Protein AF-A0A962R1K5-F1 (afdb_monomer_lite)

pLDDT: mean 70.79, std 19.1, range [37.12, 94.56]

Structure (mmCIF, N/CA/C/O backbone):
data_AF-A0A962R1K5-F1
#
_entry.id   AF-A0A962R1K5-F1
#
loop_
_atom_site.group_PDB
_atom_site.id
_atom_site.type_symbol
_atom_site.label_atom_id
_atom_site.label_alt_id
_atom_site.label_comp_id
_atom_site.label_asym_id
_atom_site.label_entity_id
_atom_site.label_seq_id
_atom_site.pdbx_PDB_ins_code
_atom_site.Cartn_x
_atom_site.Cartn_y
_atom_site.Cartn_z
_atom_site.occupancy
_atom_site.B_iso_or_equiv
_atom_site.auth_seq_id
_atom_site.auth_comp_id
_atom_site.auth_asym_id
_atom_site.auth_atom_id
_atom_site.pdbx_PDB_model_num
ATOM 1 N N . VAL A 1 1 ? 31.081 48.826 -1.793 1.00 37.12 1 VAL A N 1
ATOM 2 C CA . VAL A 1 1 ? 31.208 47.429 -2.262 1.00 37.12 1 VAL A CA 1
ATOM 3 C C . VAL A 1 1 ? 29.838 46.791 -2.046 1.00 37.12 1 VAL A C 1
ATOM 5 O O . VAL A 1 1 ? 29.411 46.711 -0.906 1.00 37.12 1 VAL A O 1
ATOM 8 N N . ASP A 1 2 ? 28.934 46.866 -3.028 1.00 37.50 2 ASP A N 1
ATOM 9 C CA . ASP A 1 2 ? 28.608 45.798 -4.007 1.00 37.50 2 ASP A CA 1
ATOM 10 C C . ASP A 1 2 ? 28.554 44.388 -3.377 1.00 37.50 2 ASP A C 1
ATOM 12 O O . ASP A 1 2 ? 29.503 44.005 -2.705 1.00 37.50 2 ASP A O 1
ATOM 16 N N . ALA A 1 3 ? 27.512 43.555 -3.513 1.00 41.34 3 ALA A N 1
ATOM 17 C CA . ALA A 1 3 ? 26.551 43.433 -4.607 1.00 41.34 3 ALA A CA 1
ATOM 18 C C . ALA A 1 3 ? 25.171 42.890 -4.161 1.00 41.34 3 ALA A C 1
ATOM 20 O O . ALA A 1 3 ? 25.048 42.007 -3.313 1.00 41.34 3 ALA A O 1
ATOM 21 N N . VAL A 1 4 ? 24.136 43.400 -4.828 1.00 54.47 4 VAL A N 1
ATOM 22 C CA . VAL A 1 4 ? 22.822 42.779 -5.051 1.00 54.47 4 VAL A CA 1
ATOM 23 C C . VAL A 1 4 ? 22.993 41.568 -5.979 1.00 54.47 4 VAL A C 1
ATOM 25 O O . VAL A 1 4 ? 23.635 41.723 -7.015 1.00 54.47 4 VAL A O 1
ATOM 28 N N . SER A 1 5 ? 22.394 40.408 -5.659 1.00 45.66 5 SER A N 1
ATOM 29 C CA . SER A 1 5 ? 21.676 39.489 -6.588 1.00 45.66 5 SER A CA 1
ATOM 30 C C . SER A 1 5 ? 21.647 38.028 -6.109 1.00 45.66 5 SER A C 1
ATOM 32 O O . SER A 1 5 ? 22.680 37.451 -5.794 1.00 45.66 5 SER A O 1
ATOM 34 N N . GLY A 1 6 ? 20.458 37.412 -6.168 1.00 39.56 6 GLY A N 1
ATOM 35 C CA . GLY A 1 6 ? 20.228 35.961 -6.062 1.00 39.56 6 GLY A CA 1
ATOM 36 C C . GLY A 1 6 ? 19.582 35.559 -4.731 1.00 39.56 6 GLY A C 1
ATOM 37 O O . GLY A 1 6 ? 20.267 35.224 -3.782 1.00 39.56 6 GLY A O 1
ATOM 38 N N . GLY A 1 7 ? 18.267 35.631 -4.529 1.00 42.81 7 GLY A N 1
ATOM 39 C CA . GLY A 1 7 ? 17.249 35.054 -5.398 1.00 42.81 7 GLY A CA 1
ATOM 40 C C . GLY A 1 7 ? 17.101 33.550 -5.119 1.00 42.81 7 GLY A C 1
ATOM 41 O O . GLY A 1 7 ? 17.910 32.756 -5.574 1.00 42.81 7 GLY A O 1
ATOM 42 N N . LEU A 1 8 ? 16.012 33.172 -4.436 1.00 44.09 8 LEU A N 1
ATOM 43 C CA . LEU A 1 8 ? 15.318 31.885 -4.611 1.00 44.09 8 LEU A CA 1
ATOM 44 C C . LEU A 1 8 ? 15.942 30.565 -4.081 1.00 44.09 8 LEU A C 1
ATOM 46 O O . LEU A 1 8 ? 15.851 29.551 -4.760 1.00 44.09 8 LEU A O 1
ATOM 50 N N . LEU A 1 9 ? 16.459 30.487 -2.846 1.00 45.56 9 LEU A N 1
ATOM 51 C CA . LEU A 1 9 ? 16.782 29.172 -2.229 1.00 45.56 9 LEU A CA 1
ATOM 52 C C . LEU A 1 9 ? 16.376 28.994 -0.751 1.00 45.56 9 LEU A C 1
ATOM 54 O O . LEU A 1 9 ? 16.780 28.034 -0.106 1.00 45.56 9 LEU A O 1
ATOM 58 N N . ALA A 1 10 ? 15.483 29.829 -0.213 1.00 43.00 10 ALA A N 1
ATOM 59 C CA . ALA A 1 10 ? 14.975 29.679 1.162 1.00 43.00 10 ALA A CA 1
ATOM 60 C C . ALA A 1 10 ? 13.908 28.566 1.343 1.00 43.00 10 ALA A C 1
ATOM 62 O O . ALA A 1 10 ? 13.184 28.559 2.334 1.00 43.00 10 ALA A O 1
ATOM 63 N N . GLY A 1 11 ? 13.769 27.641 0.385 1.00 45.38 11 GLY A N 1
ATOM 64 C CA . GLY A 1 11 ? 12.741 26.587 0.395 1.00 45.38 11 GLY A CA 1
ATOM 65 C C . GLY A 1 11 ? 13.263 25.149 0.465 1.00 45.38 11 GLY A C 1
ATOM 66 O O . GLY A 1 11 ? 12.459 24.221 0.482 1.00 45.38 11 GLY A O 1
ATOM 67 N N . LEU A 1 12 ? 14.583 24.944 0.486 1.00 51.44 12 LEU A N 1
ATOM 68 C CA . LEU A 1 12 ? 15.214 23.622 0.435 1.00 51.44 12 LEU A CA 1
ATOM 69 C C . LEU A 1 12 ? 16.331 23.554 1.480 1.00 51.44 12 LEU A C 1
ATOM 71 O O . LEU A 1 12 ? 17.500 23.755 1.177 1.00 51.44 12 LEU A O 1
ATOM 75 N N . GLY A 1 13 ? 15.958 23.309 2.734 1.00 43.28 13 GLY A N 1
ATOM 76 C CA . GLY A 1 13 ? 16.900 23.238 3.847 1.00 43.28 13 GLY A CA 1
ATOM 77 C C . GLY A 1 13 ? 16.416 22.276 4.919 1.00 43.28 13 GLY A C 1
ATOM 78 O O . GLY A 1 13 ? 15.857 22.687 5.926 1.00 43.28 13 GLY A O 1
ATOM 79 N N . THR A 1 14 ? 16.570 20.984 4.639 1.00 51.78 14 THR A N 1
ATOM 80 C CA . THR A 1 14 ? 16.946 19.936 5.602 1.00 51.78 14 THR A CA 1
ATOM 81 C C . THR A 1 14 ? 16.937 20.333 7.088 1.00 51.78 14 THR A C 1
ATOM 83 O O . THR A 1 14 ? 17.934 20.835 7.603 1.00 51.78 14 THR A O 1
ATOM 86 N N . LEU A 1 15 ? 15.874 19.977 7.817 1.00 44.75 15 LEU A N 1
ATOM 87 C CA . LEU A 1 15 ? 15.996 19.729 9.256 1.00 44.75 15 LEU A CA 1
ATOM 88 C C . LEU A 1 15 ? 16.595 18.331 9.446 1.00 44.75 15 LEU A C 1
ATOM 90 O O . LEU A 1 15 ? 15.890 17.330 9.560 1.00 44.75 15 LEU A O 1
ATOM 94 N N . VAL A 1 16 ? 17.925 18.285 9.404 1.00 59.91 16 VAL A N 1
ATOM 95 C CA . VAL A 1 16 ? 18.743 17.193 9.937 1.00 59.91 16 VAL A CA 1
ATOM 96 C C . VAL A 1 16 ? 19.100 17.548 11.384 1.00 59.91 16 VAL A C 1
ATOM 98 O O . VAL A 1 16 ? 19.387 18.705 11.675 1.00 59.91 16 VAL A O 1
ATOM 101 N N . THR A 1 17 ? 19.137 16.522 12.241 1.00 46.94 17 THR A N 1
ATOM 102 C CA . THR A 1 17 ? 19.716 16.432 13.603 1.00 46.94 17 THR A CA 1
ATOM 103 C C . THR A 1 17 ? 18.744 16.436 14.791 1.00 46.94 17 THR A C 1
ATOM 105 O O . THR A 1 17 ? 17.951 17.347 14.988 1.00 46.94 17 THR A O 1
ATOM 108 N N . GLY A 1 18 ? 18.855 15.384 15.613 1.00 40.84 18 GLY A N 1
ATOM 109 C CA . GLY A 1 18 ? 18.208 15.245 16.920 1.00 40.84 18 GLY A CA 1
ATOM 110 C C . GLY A 1 18 ? 17.548 13.876 17.081 1.00 40.84 18 GLY A C 1
ATOM 111 O O . GLY A 1 18 ? 16.472 13.645 16.541 1.00 40.84 18 GLY A O 1
ATOM 112 N N . GLY A 1 19 ? 18.220 12.945 17.766 1.00 44.91 19 GLY A N 1
ATOM 113 C CA . GLY A 1 19 ? 17.810 11.543 17.911 1.00 44.91 19 GLY A CA 1
ATOM 114 C C . GLY A 1 19 ? 16.332 11.354 18.279 1.00 44.91 19 GLY A C 1
ATOM 115 O O . GLY A 1 19 ? 15.837 11.956 19.224 1.00 44.91 19 GLY A O 1
ATOM 116 N N . GLY A 1 20 ? 15.632 10.499 17.526 1.00 46.84 20 GLY A N 1
ATOM 117 C CA . GLY A 1 20 ? 14.242 10.106 17.813 1.00 46.84 20 GLY A CA 1
ATOM 118 C C . GLY A 1 20 ? 13.175 10.563 16.807 1.00 46.84 20 GLY A C 1
ATOM 119 O O . GLY A 1 20 ? 11.988 10.452 17.091 1.00 46.84 20 GLY A O 1
ATOM 120 N N . GLY A 1 21 ? 13.552 11.058 15.625 1.00 44.94 21 GLY A N 1
ATOM 121 C CA . GLY A 1 21 ? 12.623 11.668 14.662 1.00 44.94 21 GLY A CA 1
ATOM 122 C C . GLY A 1 21 ? 12.315 10.857 13.397 1.00 44.94 21 GLY A C 1
ATOM 123 O O . GLY A 1 21 ? 12.451 11.394 12.306 1.00 44.94 21 GLY A O 1
ATOM 124 N N . ALA A 1 22 ? 11.895 9.590 13.487 1.00 48.38 22 ALA A N 1
ATOM 125 C CA . ALA A 1 22 ? 11.464 8.825 12.297 1.00 48.38 22 ALA A CA 1
ATOM 126 C C . ALA A 1 22 ? 9.967 9.000 11.945 1.00 48.38 22 ALA A C 1
ATOM 128 O O . ALA A 1 22 ? 9.507 8.522 10.912 1.00 48.38 22 ALA A O 1
ATOM 129 N N . ILE A 1 23 ? 9.187 9.686 12.790 1.00 51.31 23 ILE A N 1
ATOM 130 C CA . ILE A 1 23 ? 7.718 9.763 12.662 1.00 51.31 23 ILE A CA 1
ATOM 131 C C . ILE A 1 23 ? 7.261 11.031 11.909 1.00 51.31 23 ILE A C 1
ATOM 133 O O . ILE A 1 23 ? 6.169 11.063 11.341 1.00 51.31 23 ILE A O 1
ATOM 137 N N . SER A 1 24 ? 8.099 12.068 11.826 1.00 45.16 24 SER A N 1
ATOM 138 C CA . SER A 1 24 ? 7.733 13.363 11.229 1.00 45.16 24 SER A CA 1
ATOM 139 C C . SER A 1 24 ? 7.668 13.355 9.694 1.00 45.16 24 SER A C 1
ATOM 141 O O . SER A 1 24 ? 6.902 14.125 9.112 1.00 45.16 24 SER A O 1
ATOM 143 N N . GLY A 1 25 ? 8.394 12.457 9.019 1.00 47.59 25 GLY A N 1
ATOM 144 C CA . GLY A 1 25 ? 8.414 12.393 7.551 1.00 47.59 25 GLY A CA 1
ATOM 145 C C . GLY A 1 25 ? 7.075 11.981 6.923 1.00 47.59 25 GLY A C 1
ATOM 146 O O . GLY A 1 25 ? 6.690 12.501 5.876 1.00 47.59 25 GLY A O 1
ATOM 147 N N . ALA A 1 26 ? 6.318 11.097 7.583 1.00 51.09 26 ALA A N 1
ATOM 148 C CA . ALA A 1 26 ? 5.044 10.596 7.059 1.00 51.09 26 ALA A CA 1
ATOM 149 C C . ALA A 1 26 ? 3.923 11.653 7.099 1.00 51.09 26 ALA A C 1
ATOM 151 O O . ALA A 1 26 ? 3.070 11.682 6.211 1.00 51.09 26 ALA A O 1
ATOM 152 N N . VAL A 1 27 ? 3.941 12.547 8.096 1.00 50.66 27 VAL A N 1
ATOM 153 C CA . VAL A 1 27 ? 2.967 13.648 8.220 1.00 50.66 27 VAL A CA 1
ATOM 154 C C . VAL A 1 27 ? 3.225 14.716 7.156 1.00 50.66 27 VAL A C 1
ATOM 156 O O . VAL A 1 27 ? 2.286 15.186 6.514 1.00 50.66 27 VAL A O 1
ATOM 159 N N . GLY A 1 28 ? 4.500 15.043 6.918 1.00 48.22 28 GLY A N 1
ATOM 160 C CA . GLY A 1 28 ? 4.902 15.996 5.885 1.00 48.22 28 GLY A CA 1
ATOM 161 C C . GLY A 1 28 ? 4.457 15.563 4.490 1.00 48.22 28 GLY A C 1
ATOM 162 O O . GLY A 1 28 ? 3.872 16.365 3.773 1.00 48.22 28 GLY A O 1
ATOM 163 N N . ALA A 1 29 ? 4.637 14.287 4.131 1.00 55.44 29 ALA A N 1
ATOM 164 C CA . ALA A 1 29 ? 4.224 13.761 2.828 1.00 55.44 29 ALA A CA 1
ATOM 165 C C . ALA A 1 29 ? 2.702 13.836 2.595 1.00 55.44 29 ALA A C 1
ATOM 167 O O . ALA A 1 29 ? 2.272 14.159 1.491 1.00 55.44 29 ALA A O 1
ATOM 168 N N . TRP A 1 30 ? 1.884 13.591 3.626 1.00 54.47 30 TRP A N 1
ATOM 169 C CA . TRP A 1 30 ? 0.422 13.709 3.530 1.00 54.47 30 TRP A CA 1
AT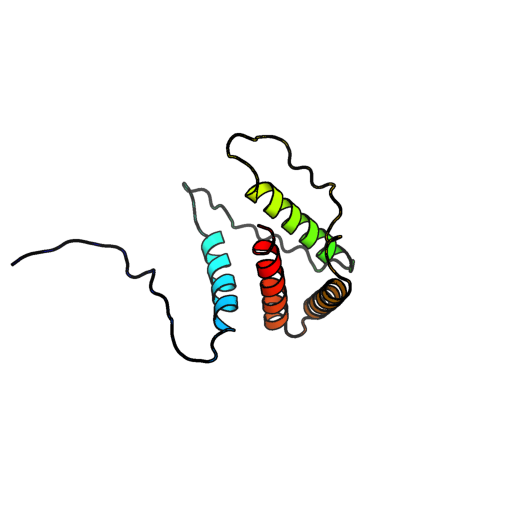OM 170 C C . TRP A 1 30 ? -0.032 15.162 3.344 1.00 54.47 30 TRP A C 1
ATOM 172 O O . TRP A 1 30 ? -0.876 15.435 2.494 1.00 54.47 30 TRP A O 1
ATOM 182 N N . LEU A 1 31 ? 0.564 16.100 4.089 1.00 55.97 31 LEU A N 1
ATOM 183 C CA . LEU A 1 31 ? 0.290 17.535 3.936 1.00 55.97 31 LEU A CA 1
ATOM 184 C C . LEU A 1 31 ? 0.788 18.077 2.587 1.00 55.97 31 LEU A C 1
ATOM 186 O O . LEU A 1 31 ? 0.146 18.936 1.986 1.00 55.97 31 LEU A O 1
ATOM 190 N N . TYR A 1 32 ? 1.915 17.569 2.084 1.00 50.22 32 TYR A N 1
ATOM 191 C CA . TYR A 1 32 ? 2.465 17.985 0.794 1.00 50.22 32 TYR A CA 1
ATOM 192 C C . TYR A 1 32 ? 1.725 17.366 -0.398 1.00 50.22 32 TYR A C 1
ATOM 194 O O . TYR A 1 32 ? 1.657 17.999 -1.448 1.00 50.22 32 TYR A O 1
ATOM 202 N N . ALA A 1 33 ? 1.128 16.178 -0.250 1.00 57.50 33 ALA A N 1
ATOM 203 C CA . ALA A 1 33 ? 0.304 15.558 -1.290 1.00 57.50 33 ALA A CA 1
ATOM 204 C C . ALA A 1 33 ? -0.902 16.437 -1.664 1.00 57.50 33 ALA A C 1
ATOM 206 O O . ALA A 1 33 ? -1.177 16.622 -2.850 1.00 57.50 33 ALA A O 1
ATOM 207 N N . ASP A 1 34 ? -1.552 17.057 -0.673 1.00 54.19 34 ASP A N 1
ATOM 208 C CA . ASP A 1 34 ? -2.623 18.038 -0.907 1.00 54.19 34 ASP A CA 1
ATOM 209 C C . ASP A 1 34 ? -2.112 19.289 -1.645 1.00 54.19 34 ASP A C 1
ATOM 211 O O . ASP A 1 34 ? -2.836 19.892 -2.436 1.00 54.19 34 ASP A O 1
ATOM 215 N N . ARG A 1 35 ? -0.842 19.663 -1.443 1.00 49.59 35 ARG A N 1
ATOM 216 C CA . ARG A 1 35 ? -0.197 20.794 -2.130 1.00 49.59 35 ARG A CA 1
ATOM 217 C C . ARG A 1 35 ? 0.189 20.469 -3.574 1.00 49.59 35 ARG A C 1
ATOM 219 O O . ARG A 1 35 ? 0.032 21.317 -4.447 1.00 49.59 35 ARG A O 1
ATOM 226 N N . ILE A 1 36 ? 0.655 19.248 -3.837 1.00 52.41 36 ILE A N 1
ATOM 227 C CA . ILE A 1 36 ? 0.960 18.760 -5.192 1.00 52.41 36 ILE A CA 1
ATOM 228 C C . ILE A 1 36 ? -0.331 18.644 -6.013 1.00 52.41 36 ILE A C 1
ATOM 230 O O . ILE A 1 36 ? -0.342 19.011 -7.185 1.00 52.41 36 ILE A O 1
ATOM 234 N N . ALA A 1 37 ? -1.447 18.243 -5.393 1.00 51.84 37 ALA A N 1
ATOM 235 C CA . ALA A 1 37 ? -2.760 18.212 -6.043 1.00 51.84 37 ALA A CA 1
ATOM 236 C C . ALA A 1 37 ? -3.251 19.596 -6.520 1.00 51.84 37 ALA A C 1
ATOM 238 O O . ALA A 1 37 ? -4.102 19.675 -7.405 1.00 51.84 37 ALA A O 1
ATOM 239 N N . GLN A 1 38 ? -2.708 20.684 -5.963 1.00 49.00 38 GLN A N 1
ATOM 240 C CA . GLN A 1 38 ? -3.051 22.064 -6.319 1.00 49.00 38 GLN A CA 1
ATOM 241 C C . GLN A 1 38 ? -2.075 22.707 -7.319 1.00 49.00 38 GLN A C 1
ATOM 243 O O . GLN A 1 38 ? -2.290 23.852 -7.726 1.00 49.00 38 GLN A O 1
ATOM 248 N N . MET A 1 39 ? -1.017 22.008 -7.754 1.00 46.12 39 MET A N 1
ATOM 249 C CA . MET A 1 39 ? -0.113 22.536 -8.779 1.00 46.12 39 MET A CA 1
ATOM 250 C C . MET A 1 39 ? -0.820 22.595 -10.141 1.00 46.12 39 MET A C 1
ATOM 252 O O . MET A 1 39 ? -1.030 21.592 -10.826 1.00 46.12 39 MET A O 1
ATOM 256 N N . LYS A 1 40 ? -1.175 23.819 -10.542 1.00 46.53 40 LYS A N 1
ATOM 257 C CA . LYS A 1 40 ? -1.631 24.160 -11.891 1.00 46.53 40 LYS A CA 1
ATOM 258 C C . LYS A 1 40 ? -0.443 24.149 -12.847 1.00 46.53 40 LYS A C 1
ATOM 260 O O . LYS A 1 40 ? 0.419 25.021 -12.770 1.00 46.53 40 LYS A O 1
ATOM 265 N N . VAL A 1 41 ? -0.437 23.224 -13.800 1.00 50.09 41 VAL A N 1
ATOM 266 C CA . VAL A 1 41 ? 0.428 23.316 -14.981 1.00 50.09 41 VAL A CA 1
ATOM 267 C C . VAL A 1 41 ? -0.410 23.929 -16.103 1.00 50.09 41 VAL A C 1
ATOM 269 O O . VAL A 1 41 ? -1.459 23.402 -16.457 1.00 50.09 41 VAL A O 1
ATOM 272 N N . ARG A 1 42 ? 0.022 25.079 -16.639 1.00 46.91 42 ARG A N 1
ATOM 273 C CA . ARG A 1 42 ? -0.636 25.782 -17.766 1.00 46.91 42 ARG A CA 1
ATOM 274 C C . ARG A 1 42 ? -2.136 26.082 -17.571 1.00 46.91 42 ARG A C 1
ATOM 276 O O . ARG A 1 42 ? -2.931 25.913 -18.487 1.00 46.91 42 ARG A O 1
ATOM 283 N N . GLY A 1 43 ? -2.539 26.536 -16.383 1.00 52.06 43 GLY A N 1
ATOM 284 C CA . GLY A 1 43 ? -3.909 27.019 -16.134 1.00 52.06 43 GLY A CA 1
ATOM 285 C C . GLY A 1 43 ? -4.985 25.934 -16.000 1.00 52.06 43 GLY A C 1
ATOM 286 O O . GLY A 1 43 ? -6.095 26.250 -15.576 1.00 52.06 43 GLY A O 1
ATOM 287 N N . ILE A 1 44 ? -4.655 24.666 -16.261 1.00 52.94 44 ILE A N 1
ATOM 288 C CA . ILE A 1 44 ? -5.548 23.527 -16.048 1.00 52.94 44 ILE A CA 1
ATOM 289 C C . ILE A 1 44 ? -5.308 23.006 -14.621 1.00 52.94 44 ILE A C 1
ATOM 291 O O . ILE A 1 44 ? -4.174 22.651 -14.286 1.00 52.94 44 ILE A O 1
ATOM 295 N N . PRO A 1 45 ? -6.320 22.997 -13.734 1.00 51.06 45 PRO A N 1
ATOM 296 C CA . PRO A 1 45 ? -6.194 22.350 -12.436 1.00 51.06 45 PRO A CA 1
ATOM 297 C C . PRO A 1 45 ? -6.055 20.838 -12.654 1.00 51.06 45 PRO A C 1
ATOM 299 O O . PRO A 1 45 ? -7.013 20.161 -13.009 1.00 51.06 45 PRO A O 1
ATOM 302 N N . THR A 1 46 ? -4.850 20.307 -12.450 1.00 55.66 46 THR A N 1
ATOM 303 C CA . THR A 1 46 ? -4.533 18.872 -12.585 1.00 55.66 46 THR A CA 1
ATOM 304 C C . THR A 1 46 ? -5.256 18.005 -11.536 1.00 55.66 46 THR A C 1
ATOM 306 O O . THR A 1 46 ? -5.274 16.782 -11.637 1.00 55.66 46 THR A O 1
ATOM 309 N N . GLY A 1 47 ? -5.880 18.624 -10.529 1.00 56.94 47 GLY A N 1
ATOM 310 C CA . GLY A 1 47 ? -6.653 17.972 -9.477 1.00 56.94 47 GLY A CA 1
ATOM 311 C C . GLY A 1 47 ? -7.759 18.887 -8.945 1.00 56.94 47 GLY A C 1
ATOM 312 O O . GLY A 1 47 ? -7.680 20.110 -9.053 1.00 56.94 47 GLY A O 1
ATOM 313 N N . GLY A 1 48 ? -8.816 18.293 -8.388 1.00 52.38 48 GLY A N 1
ATOM 314 C CA . GLY A 1 48 ? -9.941 19.047 -7.818 1.00 52.38 48 GLY A CA 1
ATOM 315 C C . GLY A 1 48 ? -11.214 18.232 -7.597 1.00 52.38 48 GLY A C 1
ATOM 316 O O . GLY A 1 48 ? -12.036 18.599 -6.761 1.00 52.38 48 GLY A O 1
ATOM 317 N N . HIS A 1 49 ? -11.372 17.094 -8.278 1.00 49.41 49 HIS A N 1
ATOM 318 C CA . HIS A 1 49 ? -12.532 16.229 -8.080 1.00 49.41 49 HIS A CA 1
ATOM 319 C C . HIS A 1 49 ? -12.171 15.016 -7.217 1.00 49.41 49 HIS A C 1
ATOM 321 O O . HIS A 1 49 ? -11.762 13.964 -7.706 1.00 49.41 49 HIS A O 1
ATOM 327 N N . ARG A 1 50 ? -12.298 15.171 -5.893 1.00 52.22 50 ARG A N 1
ATOM 328 C CA . ARG A 1 50 ? -12.174 14.055 -4.950 1.00 52.22 50 ARG A CA 1
ATOM 3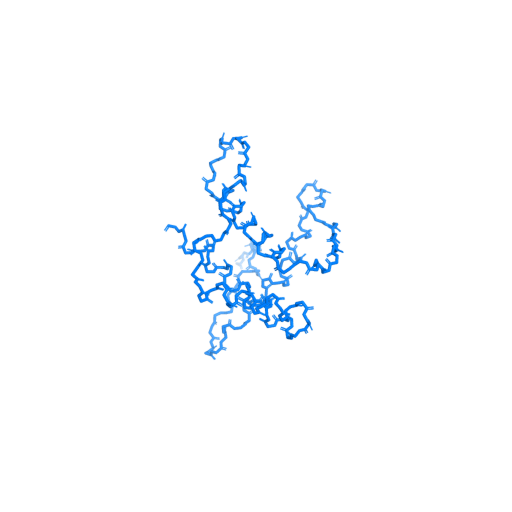29 C C . ARG A 1 50 ? -13.492 13.289 -4.924 1.00 52.22 50 ARG A C 1
ATOM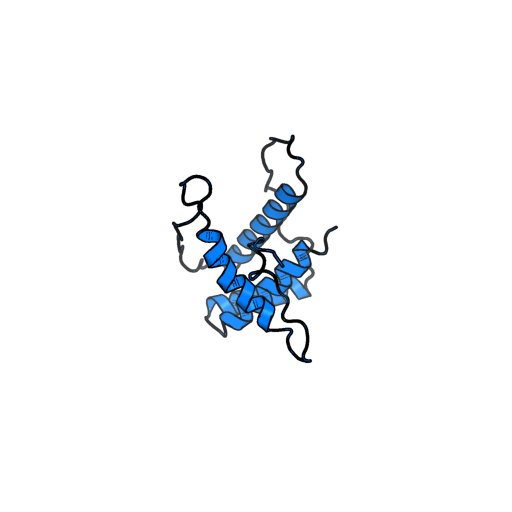 331 O O . ARG A 1 50 ? -14.364 13.570 -4.105 1.00 52.22 50 ARG A O 1
ATOM 338 N N . ILE A 1 51 ? -13.631 12.309 -5.813 1.00 51.88 51 ILE A N 1
ATOM 339 C CA . ILE A 1 51 ? -14.744 11.361 -5.742 1.00 51.88 51 ILE A CA 1
ATOM 340 C C . ILE A 1 51 ? -14.508 10.471 -4.520 1.00 51.88 51 ILE A C 1
ATOM 342 O O . ILE A 1 51 ? -13.648 9.591 -4.517 1.00 51.88 51 ILE A O 1
ATOM 346 N N . SER A 1 52 ? -15.257 10.726 -3.450 1.00 55.97 52 SER A N 1
ATOM 347 C CA . SER A 1 52 ? -15.274 9.865 -2.272 1.00 55.97 52 SER A CA 1
ATOM 348 C C . SER A 1 52 ? -16.330 8.781 -2.466 1.00 55.97 52 SER A C 1
ATOM 350 O O . SER A 1 52 ? -17.451 8.908 -1.980 1.00 55.97 52 SER A O 1
ATOM 352 N N . CYS A 1 53 ? -15.984 7.706 -3.173 1.00 59.72 53 CYS A N 1
ATOM 353 C CA . CYS A 1 53 ? -16.811 6.502 -3.161 1.00 59.72 53 CYS A CA 1
ATOM 354 C C . CYS A 1 53 ? -16.714 5.847 -1.778 1.00 59.72 53 CYS A C 1
ATOM 356 O O . CYS A 1 53 ? -15.616 5.654 -1.252 1.00 59.72 53 CYS A O 1
ATOM 358 N N . GLY A 1 54 ? -17.875 5.568 -1.176 1.00 62.88 54 GLY A N 1
ATOM 359 C CA . GLY A 1 54 ? -18.001 5.067 0.192 1.00 62.88 54 GLY A CA 1
ATOM 360 C C . GLY A 1 54 ? -17.226 3.769 0.455 1.00 62.88 54 GLY A C 1
ATOM 361 O O . GLY A 1 54 ? -16.724 3.130 -0.473 1.00 62.88 54 GLY A O 1
ATOM 362 N N . PRO A 1 55 ? -17.118 3.351 1.728 1.00 62.31 55 PRO A N 1
ATOM 363 C CA . PRO A 1 55 ? -16.359 2.163 2.085 1.00 62.31 55 PRO A CA 1
ATOM 364 C C . PRO A 1 55 ? -16.953 0.938 1.380 1.00 62.31 55 PRO A C 1
ATOM 366 O O . PRO A 1 55 ? -18.048 0.480 1.709 1.00 62.31 55 PRO A O 1
ATOM 369 N N . SER A 1 56 ? -16.226 0.410 0.392 1.00 70.56 56 SER A N 1
ATOM 370 C CA . SER A 1 56 ? -16.594 -0.834 -0.278 1.00 70.56 56 SER A CA 1
ATOM 371 C C . SER A 1 56 ? -16.758 -1.937 0.767 1.00 70.56 56 SER A C 1
ATOM 373 O O . SER A 1 56 ? -15.865 -2.175 1.587 1.00 70.56 56 SER A O 1
ATOM 375 N N . LYS A 1 57 ? -17.912 -2.617 0.753 1.00 76.81 57 LYS A N 1
ATOM 376 C CA . LYS A 1 57 ? -18.209 -3.706 1.699 1.00 76.81 57 LYS A CA 1
ATOM 377 C C . LYS A 1 57 ? -17.253 -4.890 1.509 1.00 76.81 57 LYS A C 1
ATOM 379 O O . LYS A 1 57 ? -16.920 -5.580 2.475 1.00 76.81 57 LYS A O 1
ATOM 384 N N . ASN A 1 58 ? -16.757 -5.093 0.288 1.00 86.88 58 ASN A N 1
ATOM 385 C CA . ASN A 1 58 ? -15.881 -6.206 -0.055 1.00 86.88 58 ASN A CA 1
ATOM 386 C C . ASN A 1 58 ? -14.497 -6.049 0.608 1.00 86.88 58 ASN A C 1
ATOM 388 O O . ASN A 1 58 ? -13.845 -5.013 0.488 1.00 86.88 58 ASN A O 1
ATOM 392 N N . VAL A 1 59 ? -14.048 -7.073 1.340 1.00 86.31 59 VAL A N 1
ATOM 393 C CA . VAL A 1 59 ? -12.740 -7.104 2.027 1.00 86.31 59 VAL A CA 1
ATOM 394 C C . VAL A 1 59 ? -11.572 -7.135 1.037 1.00 86.31 59 VAL A C 1
ATOM 396 O O . VAL A 1 59 ? -10.519 -6.574 1.325 1.00 86.31 59 VAL A O 1
ATOM 399 N N . ASN A 1 60 ? -11.782 -7.691 -0.157 1.00 88.12 60 ASN A N 1
ATOM 400 C CA . ASN A 1 60 ? -10.767 -7.802 -1.204 1.00 88.12 60 ASN A CA 1
ATOM 401 C C . ASN A 1 60 ? -10.594 -6.509 -2.011 1.00 88.12 60 ASN A C 1
ATOM 403 O O . ASN A 1 60 ? -9.561 -6.319 -2.646 1.00 88.12 60 ASN A O 1
ATOM 407 N N . PHE A 1 61 ? -11.569 -5.596 -1.978 1.00 89.00 61 PHE A N 1
ATOM 408 C CA . PHE A 1 61 ? -11.505 -4.338 -2.727 1.00 89.00 61 PHE A CA 1
ATOM 409 C C . PHE A 1 61 ? -10.213 -3.531 -2.495 1.00 89.00 61 PHE A C 1
ATOM 411 O O . PHE A 1 61 ? -9.566 -3.178 -3.481 1.00 89.00 61 PHE A O 1
ATOM 418 N N . PRO A 1 62 ? -9.776 -3.261 -1.246 1.00 89.62 62 PRO A N 1
ATOM 419 C CA . PRO A 1 62 ? -8.531 -2.531 -1.017 1.00 89.62 62 PRO A CA 1
ATOM 420 C C . PRO A 1 62 ? -7.283 -3.279 -1.517 1.00 89.62 62 PRO A C 1
ATOM 422 O O . PRO A 1 62 ? -6.336 -2.626 -1.944 1.00 89.62 62 PRO A O 1
ATOM 425 N N . PHE A 1 63 ? -7.287 -4.618 -1.540 1.00 90.88 63 PHE A N 1
ATOM 426 C CA . PHE A 1 63 ? -6.189 -5.405 -2.118 1.00 90.88 63 PHE A CA 1
ATOM 427 C C . PHE A 1 63 ? -6.121 -5.248 -3.636 1.00 90.88 63 PHE A C 1
ATOM 429 O O . PHE A 1 63 ? -5.047 -5.003 -4.179 1.00 90.88 63 PHE A O 1
ATOM 436 N N . VAL A 1 64 ? -7.268 -5.336 -4.317 1.00 90.38 64 VAL A N 1
ATOM 437 C CA . VAL A 1 64 ? -7.342 -5.151 -5.774 1.00 90.38 64 VAL A CA 1
ATOM 438 C C . VAL A 1 64 ? -6.919 -3.735 -6.157 1.00 90.38 64 VAL A C 1
ATOM 440 O O . VAL A 1 64 ? -6.125 -3.557 -7.079 1.00 90.38 64 VAL A O 1
ATOM 443 N N . LEU A 1 65 ? -7.414 -2.728 -5.431 1.00 90.00 65 LEU A N 1
ATOM 444 C CA . LEU A 1 65 ? -7.081 -1.328 -5.680 1.00 90.00 65 LEU A CA 1
ATOM 445 C C . LEU A 1 65 ? -5.582 -1.067 -5.497 1.00 90.00 65 LEU A C 1
ATOM 447 O O . LEU A 1 65 ? -4.953 -0.481 -6.375 1.00 90.00 65 LEU A O 1
ATOM 451 N N . LEU A 1 66 ? -5.008 -1.533 -4.384 1.00 91.00 66 LEU A N 1
ATOM 452 C CA . LEU A 1 66 ? -3.583 -1.378 -4.111 1.00 91.00 66 LEU A CA 1
ATOM 453 C C . LEU A 1 66 ? -2.729 -2.114 -5.146 1.00 91.00 66 LEU A C 1
ATOM 455 O O . LEU A 1 66 ? -1.777 -1.538 -5.664 1.00 91.00 66 LEU A O 1
ATOM 459 N N . GLY A 1 67 ? -3.078 -3.362 -5.468 1.00 91.00 67 GLY A N 1
ATOM 460 C CA . GLY A 1 67 ? -2.365 -4.150 -6.468 1.00 91.00 67 GLY A CA 1
ATOM 461 C C . GLY A 1 67 ? -2.329 -3.442 -7.819 1.00 91.00 67 GLY A C 1
ATOM 462 O O . GLY A 1 67 ? -1.255 -3.266 -8.385 1.00 91.00 67 GLY A O 1
ATOM 463 N N . ARG A 1 68 ? -3.481 -2.952 -8.297 1.00 89.50 68 ARG A N 1
ATOM 464 C CA . ARG A 1 68 ? -3.561 -2.204 -9.561 1.00 89.50 68 ARG A CA 1
ATOM 465 C C . ARG A 1 68 ? -2.754 -0.909 -9.522 1.00 89.50 68 ARG A C 1
ATOM 467 O O . ARG A 1 68 ? -2.076 -0.602 -10.495 1.00 89.50 68 ARG A O 1
ATOM 474 N N . ALA A 1 69 ? -2.794 -0.174 -8.410 1.00 89.12 69 ALA A N 1
ATOM 475 C CA . ALA A 1 69 ? -2.028 1.060 -8.254 1.00 89.12 69 ALA A CA 1
ATOM 476 C C . ALA A 1 69 ? -0.509 0.813 -8.305 1.00 89.12 69 ALA A C 1
ATOM 478 O O . ALA A 1 69 ? 0.201 1.547 -8.990 1.00 89.12 69 ALA A O 1
ATOM 479 N N . LEU A 1 70 ? -0.019 -0.233 -7.631 1.00 88.75 70 LEU A N 1
ATOM 480 C CA . LEU A 1 70 ? 1.399 -0.610 -7.649 1.00 88.75 70 LEU A CA 1
ATOM 481 C C . LEU A 1 70 ? 1.842 -1.103 -9.030 1.00 88.75 70 LEU A C 1
ATOM 483 O O . LEU A 1 70 ? 2.887 -0.685 -9.521 1.00 88.75 70 LEU A O 1
ATOM 487 N N . THR A 1 71 ? 1.041 -1.951 -9.681 1.00 87.94 71 THR A N 1
ATOM 488 C CA . THR A 1 71 ? 1.323 -2.420 -11.045 1.00 87.94 71 THR A CA 1
ATOM 489 C C . THR A 1 71 ? 1.396 -1.250 -12.020 1.00 87.94 71 THR A C 1
ATOM 491 O O . THR A 1 71 ? 2.367 -1.127 -12.762 1.00 87.94 71 THR A O 1
ATOM 494 N N . HIS A 1 72 ? 0.418 -0.344 -11.965 1.00 87.31 72 HIS A N 1
ATOM 495 C CA . HIS A 1 72 ? 0.397 0.848 -12.804 1.00 87.31 72 HIS A CA 1
ATOM 496 C C . HIS A 1 72 ? 1.616 1.746 -12.553 1.00 87.31 72 HIS A C 1
ATOM 498 O O . HIS A 1 72 ? 2.281 2.157 -13.500 1.00 87.31 72 HIS A O 1
ATOM 504 N N . GLN A 1 73 ? 1.950 2.026 -11.287 1.00 86.06 73 GLN A N 1
ATOM 505 C CA . GLN A 1 73 ? 3.126 2.831 -10.946 1.00 86.06 73 GLN A CA 1
ATOM 506 C C . GLN A 1 73 ? 4.410 2.215 -11.504 1.00 86.06 73 GLN A C 1
ATOM 508 O O . GLN A 1 73 ? 5.204 2.943 -12.095 1.00 86.06 73 GLN A O 1
ATOM 513 N N . ARG A 1 74 ? 4.586 0.896 -11.367 1.00 84.31 74 ARG A N 1
ATOM 514 C CA . ARG A 1 74 ? 5.763 0.191 -11.878 1.00 84.31 74 ARG A CA 1
ATOM 515 C C . ARG A 1 74 ? 5.874 0.296 -13.394 1.00 84.31 74 ARG A C 1
ATOM 517 O O . ARG A 1 74 ? 6.939 0.607 -13.906 1.00 84.31 74 ARG A O 1
ATOM 524 N N . GLN A 1 75 ? 4.780 0.056 -14.111 1.00 83.62 75 GLN A N 1
ATOM 525 C CA . GLN A 1 75 ? 4.785 0.115 -15.572 1.00 83.62 75 GLN A CA 1
ATOM 526 C C . GLN A 1 75 ? 5.073 1.524 -16.090 1.00 83.62 75 GLN A C 1
ATOM 528 O O . GLN A 1 75 ? 5.818 1.687 -17.055 1.00 83.62 75 GLN A O 1
ATOM 533 N N . VAL A 1 76 ? 4.527 2.544 -15.425 1.00 84.69 76 VAL A N 1
ATOM 534 C CA . VAL A 1 76 ? 4.819 3.943 -15.749 1.00 84.69 76 VAL A CA 1
ATOM 535 C C . VAL A 1 76 ? 6.277 4.288 -15.436 1.00 84.69 76 VAL A C 1
ATOM 537 O O . VAL A 1 76 ? 6.906 4.969 -16.239 1.00 84.69 76 VAL A O 1
ATOM 540 N N . SER A 1 77 ? 6.844 3.809 -14.320 1.00 83.00 77 SER A N 1
ATOM 541 C CA . SER A 1 77 ? 8.238 4.108 -13.958 1.00 83.00 77 SER A CA 1
ATOM 542 C C . SER A 1 77 ? 9.268 3.408 -14.843 1.00 83.00 77 SER A C 1
ATOM 544 O O . SER A 1 77 ? 10.365 3.927 -15.007 1.00 83.00 77 SER A O 1
ATOM 546 N N . THR A 1 78 ? 8.941 2.243 -15.410 1.00 80.50 78 THR A N 1
ATOM 547 C CA . THR A 1 78 ? 9.851 1.493 -16.292 1.00 80.50 78 THR A CA 1
ATOM 548 C C . THR A 1 78 ? 9.723 1.865 -17.768 1.00 80.50 78 THR A C 1
ATOM 5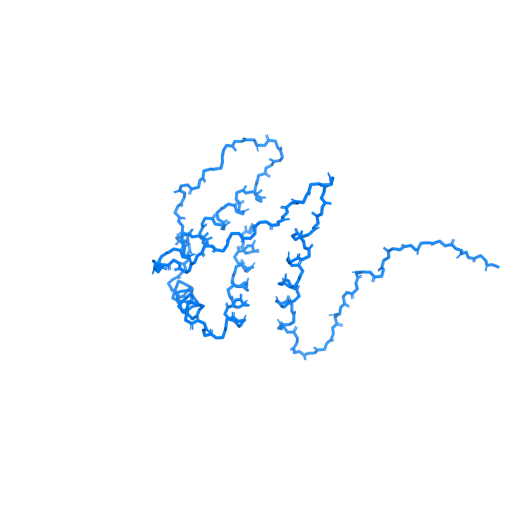50 O O . THR A 1 78 ? 10.487 1.358 -18.588 1.00 80.50 78 THR A O 1
ATOM 553 N N . ARG A 1 79 ? 8.751 2.707 -18.146 1.00 74.94 79 ARG A N 1
ATOM 554 C CA . ARG A 1 79 ? 8.543 3.079 -19.549 1.00 74.94 79 ARG A CA 1
ATOM 555 C C . ARG A 1 79 ? 9.530 4.135 -20.021 1.00 74.94 79 ARG A C 1
ATOM 557 O O . ARG A 1 79 ? 9.781 5.132 -19.350 1.00 74.94 79 ARG A O 1
ATOM 564 N N . THR A 1 80 ? 10.023 3.949 -21.240 1.00 75.69 80 THR A N 1
ATOM 565 C CA . THR A 1 80 ? 10.782 4.976 -21.956 1.00 75.69 80 THR A CA 1
ATOM 566 C C . THR A 1 80 ? 9.819 5.969 -22.610 1.00 75.69 80 THR A C 1
ATOM 568 O O . THR A 1 80 ? 8.702 5.617 -22.988 1.00 75.69 80 THR A O 1
ATOM 571 N N . HIS A 1 81 ? 10.245 7.223 -22.789 1.00 68.75 81 HIS A N 1
ATOM 572 C CA . HIS A 1 81 ? 9.407 8.287 -23.369 1.00 68.75 81 HIS A CA 1
ATOM 573 C C . HIS A 1 81 ? 8.921 8.016 -24.809 1.00 68.75 81 HIS A C 1
ATOM 575 O O . HIS A 1 81 ? 8.052 8.734 -25.304 1.00 68.75 81 HIS A O 1
ATOM 581 N N . ALA A 1 82 ? 9.475 7.006 -25.485 1.00 67.81 82 ALA A N 1
ATOM 582 C CA . ALA A 1 82 ? 9.108 6.614 -26.842 1.00 67.81 82 ALA A CA 1
ATOM 583 C C . ALA A 1 82 ? 8.014 5.529 -26.895 1.00 67.81 82 ALA A C 1
ATOM 585 O O . ALA A 1 82 ? 7.400 5.350 -27.947 1.00 67.81 82 ALA A O 1
ATOM 586 N N . ASP A 1 83 ? 7.745 4.823 -25.792 1.00 69.56 83 ASP A N 1
ATOM 587 C CA . ASP A 1 83 ? 6.751 3.748 -25.755 1.00 69.56 83 ASP A CA 1
ATOM 588 C C . ASP A 1 83 ? 5.340 4.298 -25.480 1.00 69.56 83 ASP A C 1
ATOM 590 O O . ASP A 1 83 ? 5.032 4.779 -24.386 1.00 69.56 83 ASP A O 1
ATOM 594 N N . ARG A 1 84 ? 4.474 4.222 -26.500 1.00 71.19 84 ARG A N 1
ATOM 595 C CA . ARG A 1 84 ? 3.061 4.640 -26.454 1.00 71.19 84 ARG A CA 1
ATOM 596 C C . ARG A 1 84 ? 2.075 3.468 -26.379 1.00 71.19 84 ARG A C 1
ATOM 598 O O . ARG A 1 84 ? 0.884 3.689 -26.589 1.00 71.19 84 ARG A O 1
ATOM 605 N N . GLY A 1 85 ? 2.536 2.243 -26.118 1.00 76.69 85 GLY A N 1
ATOM 606 C CA . GLY A 1 85 ? 1.650 1.082 -26.019 1.00 76.69 85 GLY A CA 1
ATOM 607 C C . GLY A 1 85 ? 0.592 1.224 -24.915 1.00 76.69 85 GLY A C 1
ATOM 608 O O . GLY A 1 85 ? 0.748 1.997 -23.965 1.00 76.69 85 GLY A O 1
ATOM 609 N N . GLU A 1 86 ? -0.491 0.455 -24.987 1.00 76.75 86 GLU A N 1
ATOM 610 C CA . GLU A 1 86 ? -1.459 0.377 -23.886 1.00 76.75 86 GLU A CA 1
ATOM 611 C C . GLU A 1 86 ? -0.824 -0.277 -22.646 1.00 76.75 86 GLU A C 1
ATOM 613 O O . GLU A 1 86 ? 0.128 -1.052 -22.752 1.00 76.75 86 GLU A O 1
ATOM 618 N N . LEU A 1 87 ? -1.282 0.099 -21.449 1.00 70.75 87 LEU A N 1
ATOM 619 C CA . LEU A 1 87 ? -0.826 -0.500 -20.191 1.00 70.75 87 LEU A CA 1
ATOM 620 C C . LEU A 1 87 ? -1.668 -1.743 -19.915 1.00 70.75 87 LEU A C 1
ATOM 622 O O . LEU A 1 87 ? -2.853 -1.636 -19.603 1.00 70.75 87 LEU A O 1
ATOM 626 N N . ASP A 1 88 ? -1.058 -2.920 -20.014 1.00 77.31 88 ASP A N 1
ATOM 627 C CA . ASP A 1 88 ? -1.720 -4.157 -19.615 1.00 77.31 88 ASP A CA 1
ATOM 628 C C . ASP A 1 88 ? -1.770 -4.258 -18.085 1.00 77.31 88 ASP A C 1
ATOM 630 O O . ASP A 1 88 ? -0.744 -4.374 -17.426 1.00 77.31 88 ASP A O 1
ATOM 634 N N . LEU A 1 89 ? -2.965 -4.241 -17.498 1.00 75.44 89 LEU A N 1
ATOM 635 C CA . LEU A 1 89 ? -3.167 -4.362 -16.049 1.00 75.44 89 LEU A CA 1
ATOM 636 C C . LEU A 1 89 ? -3.707 -5.744 -15.637 1.00 75.44 89 LEU A C 1
ATOM 638 O O . LEU A 1 89 ? -4.207 -5.890 -14.520 1.00 75.44 89 LEU A O 1
ATOM 642 N N . SER A 1 90 ? -3.635 -6.749 -16.519 1.00 77.25 90 SER A N 1
ATOM 643 C CA . SER A 1 90 ? -4.152 -8.108 -16.275 1.00 77.25 90 SER A CA 1
ATOM 644 C C . SER A 1 90 ? -3.258 -8.976 -15.378 1.00 77.25 90 SER A C 1
ATOM 646 O O . SER A 1 90 ? -3.640 -10.084 -15.002 1.00 77.25 90 SER A O 1
ATOM 648 N N . GLN A 1 91 ? -2.084 -8.468 -14.994 1.00 75.19 91 GLN A N 1
ATOM 649 C CA . GLN A 1 91 ? -1.110 -9.195 -14.183 1.00 75.19 91 GLN A CA 1
ATOM 650 C C . GLN A 1 91 ? -1.639 -9.564 -12.785 1.00 75.19 91 GLN A C 1
ATOM 652 O O . GLN A 1 91 ? -2.389 -8.791 -12.175 1.00 75.19 91 GLN A O 1
ATOM 657 N N . PRO A 1 92 ? -1.193 -10.709 -12.233 1.00 78.25 92 PRO A N 1
ATOM 658 C CA . PRO A 1 92 ? -1.538 -11.129 -10.882 1.00 78.25 92 PRO A CA 1
ATOM 659 C C . PRO A 1 92 ? -1.211 -10.054 -9.836 1.00 78.25 92 PRO A C 1
ATOM 661 O O . PRO A 1 92 ? -0.102 -9.511 -9.772 1.00 78.25 92 PRO A O 1
ATOM 664 N N . LEU A 1 93 ? -2.199 -9.737 -8.998 1.00 84.44 93 LEU A N 1
ATOM 665 C CA . LEU A 1 93 ? -2.127 -8.639 -8.040 1.00 84.44 93 LEU A CA 1
ATOM 666 C C . LEU A 1 93 ? -1.526 -9.113 -6.715 1.00 84.44 93 LEU A C 1
ATOM 668 O O . LEU A 1 93 ? -2.110 -9.941 -6.025 1.00 84.44 93 LEU A O 1
ATOM 672 N N . LEU A 1 94 ? -0.410 -8.500 -6.310 1.00 84.31 94 LEU A N 1
ATOM 673 C CA . LEU A 1 94 ? 0.241 -8.740 -5.012 1.00 84.31 94 LEU A CA 1
ATOM 674 C C . LEU A 1 94 ? 0.705 -10.194 -4.790 1.00 84.31 94 LEU A C 1
ATOM 676 O O . LEU A 1 94 ? 0.944 -10.578 -3.650 1.00 84.31 94 LEU A O 1
ATOM 680 N N . ASP A 1 95 ? 0.885 -10.998 -5.843 1.00 85.62 95 ASP A N 1
ATOM 681 C CA . ASP A 1 95 ? 1.303 -12.407 -5.715 1.00 85.62 95 ASP A CA 1
ATOM 682 C C . ASP A 1 95 ? 2.681 -12.593 -5.079 1.00 85.62 95 ASP A C 1
ATOM 684 O O . ASP A 1 95 ? 2.914 -13.554 -4.353 1.00 85.62 95 ASP A O 1
ATOM 688 N N . TRP A 1 96 ? 3.544 -11.597 -5.246 1.00 8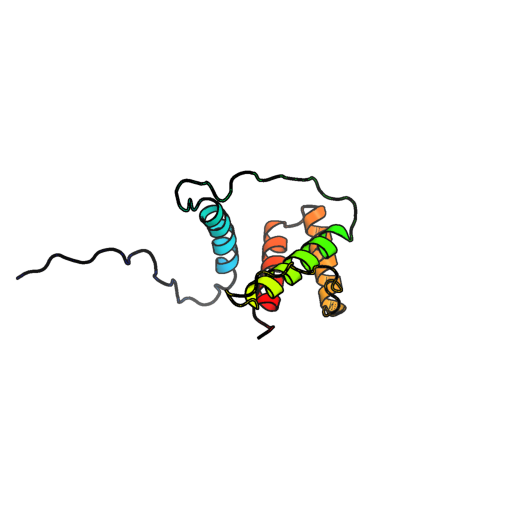6.62 96 TRP A N 1
ATOM 689 C CA . TRP A 1 96 ? 4.862 -11.507 -4.622 1.00 86.62 96 TRP A CA 1
ATOM 690 C C . TRP A 1 96 ? 4.823 -11.209 -3.112 1.00 86.62 96 TRP A C 1
ATOM 692 O O . TRP A 1 96 ? 5.870 -11.239 -2.471 1.00 86.62 96 TRP A O 1
ATOM 702 N N . LEU A 1 97 ? 3.656 -10.885 -2.547 1.00 88.69 97 LEU A N 1
ATOM 703 C CA . LEU A 1 97 ? 3.517 -10.506 -1.146 1.00 88.69 97 LEU A CA 1
ATOM 704 C C . LEU A 1 97 ? 3.513 -11.752 -0.253 1.00 88.69 97 LEU A C 1
ATOM 706 O O . LEU A 1 97 ? 2.686 -12.656 -0.435 1.00 88.69 97 LEU A O 1
ATOM 710 N N . GLY A 1 98 ? 4.404 -11.784 0.738 1.00 90.62 98 GLY A N 1
ATOM 711 C CA . GLY A 1 98 ? 4.500 -12.903 1.672 1.00 90.62 98 GLY A CA 1
ATOM 712 C C . GLY A 1 98 ? 3.279 -13.002 2.591 1.00 90.62 98 GLY A C 1
ATOM 713 O O . GLY A 1 98 ? 2.578 -12.024 2.850 1.00 90.62 98 GLY A O 1
ATOM 714 N N . GLU A 1 99 ? 3.045 -14.182 3.162 1.00 91.31 99 GLU A N 1
ATOM 715 C CA . GLU A 1 99 ? 1.901 -14.438 4.051 1.00 91.31 99 GLU A CA 1
ATOM 716 C C . GLU A 1 99 ? 1.853 -13.472 5.256 1.00 91.31 99 GLU A C 1
ATOM 718 O O . GLU A 1 99 ? 0.797 -12.961 5.634 1.00 91.31 99 GLU A O 1
ATOM 723 N N . ARG A 1 100 ? 3.017 -13.148 5.837 1.00 92.62 100 ARG A N 1
ATOM 724 C CA . ARG A 1 100 ? 3.129 -12.177 6.938 1.00 92.62 100 ARG A CA 1
ATOM 725 C C . ARG A 1 100 ? 2.651 -10.784 6.524 1.00 92.62 100 ARG A C 1
ATOM 727 O O . ARG A 1 100 ? 1.884 -10.156 7.254 1.00 92.62 100 ARG A O 1
ATOM 734 N N . GLU A 1 101 ? 3.103 -10.313 5.369 1.00 91.44 101 GLU A N 1
ATOM 735 C CA . GLU A 1 101 ? 2.754 -9.000 4.830 1.00 91.44 101 GLU A CA 1
ATOM 736 C C . GLU A 1 101 ? 1.272 -8.942 4.449 1.00 91.44 101 GLU A C 1
ATOM 738 O O . GLU A 1 101 ? 0.602 -7.966 4.778 1.00 91.44 101 GLU A O 1
ATOM 743 N N . ARG A 1 102 ? 0.722 -10.012 3.854 1.00 91.81 102 ARG A N 1
ATOM 744 C CA . ARG A 1 102 ? -0.715 -10.128 3.545 1.00 91.81 102 ARG A CA 1
ATOM 745 C C . ARG A 1 102 ? -1.581 -10.009 4.794 1.00 91.81 102 ARG A C 1
ATOM 747 O O . ARG A 1 102 ? -2.539 -9.234 4.797 1.00 91.81 102 ARG A O 1
ATOM 754 N N . ARG A 1 103 ? -1.231 -10.714 5.877 1.00 93.56 103 ARG A N 1
ATOM 755 C CA . ARG A 1 103 ? -1.945 -10.596 7.162 1.00 93.56 103 ARG A CA 1
ATOM 756 C C . ARG A 1 103 ? -1.831 -9.200 7.760 1.00 93.56 103 ARG A C 1
ATOM 758 O O . ARG A 1 103 ? -2.820 -8.672 8.270 1.00 93.56 103 ARG A O 1
ATOM 765 N N . GLN A 1 104 ? -0.643 -8.597 7.705 1.00 94.00 104 GLN A N 1
ATOM 766 C CA . GLN A 1 104 ? -0.441 -7.230 8.182 1.00 94.00 104 GLN A CA 1
ATOM 767 C C . GLN A 1 104 ? -1.319 -6.245 7.399 1.00 94.00 104 GLN A C 1
ATOM 769 O O . GLN A 1 104 ? -2.018 -5.434 8.007 1.00 94.00 104 GLN A O 1
ATOM 774 N N . LEU A 1 105 ? -1.369 -6.378 6.074 1.00 93.50 105 LEU A N 1
ATOM 775 C CA . LEU A 1 105 ? -2.216 -5.566 5.205 1.00 93.50 105 LEU A CA 1
ATOM 776 C C . LEU A 1 105 ? -3.705 -5.731 5.530 1.00 93.50 105 LEU A C 1
ATOM 778 O O . LEU A 1 105 ? -4.422 -4.743 5.682 1.00 93.50 105 LEU A O 1
ATOM 782 N N . ALA A 1 106 ? -4.159 -6.979 5.700 1.00 93.19 106 ALA A N 1
ATOM 783 C CA . ALA A 1 106 ? -5.537 -7.295 6.066 1.00 93.19 106 ALA A CA 1
ATOM 784 C C . ALA A 1 106 ? -5.936 -6.611 7.380 1.00 93.19 106 ALA A C 1
ATOM 786 O O . ALA A 1 106 ? -6.999 -5.993 7.468 1.00 93.19 106 ALA A O 1
ATOM 787 N N . ARG A 1 107 ? -5.051 -6.661 8.386 1.00 94.56 107 ARG A N 1
ATOM 788 C CA . ARG A 1 107 ? -5.250 -5.985 9.673 1.00 94.56 107 ARG A CA 1
ATOM 789 C C . ARG A 1 107 ? -5.345 -4.470 9.508 1.00 94.56 107 ARG A C 1
ATOM 791 O O . ARG A 1 107 ? -6.256 -3.861 10.062 1.00 94.56 107 ARG A O 1
ATOM 798 N N . ILE A 1 108 ? -4.434 -3.863 8.748 1.00 93.81 108 ILE A N 1
ATOM 799 C CA . ILE A 1 108 ? -4.438 -2.417 8.494 1.00 93.81 108 ILE A CA 1
ATOM 800 C C . ILE A 1 108 ? -5.745 -1.999 7.813 1.00 93.81 108 ILE A C 1
ATOM 802 O O . ILE A 1 108 ? -6.382 -1.042 8.250 1.00 93.81 108 ILE A O 1
ATOM 806 N N . 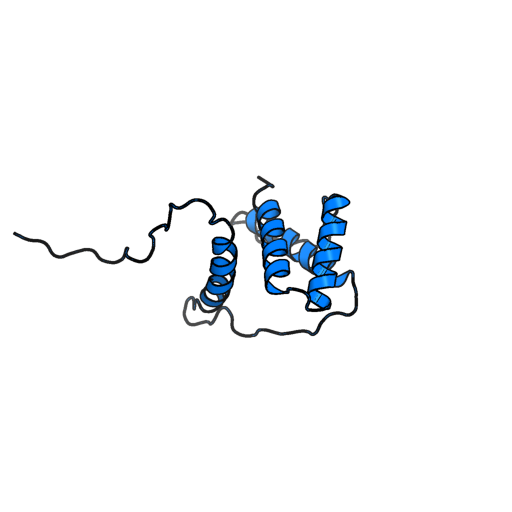PHE A 1 109 ? -6.193 -2.727 6.789 1.00 92.62 109 PHE A N 1
ATOM 807 C CA . PHE A 1 109 ? -7.447 -2.429 6.096 1.00 92.62 109 PHE A CA 1
ATOM 808 C C . PHE A 1 109 ? -8.679 -2.594 6.990 1.00 92.62 109 PHE A C 1
ATOM 810 O O . PHE A 1 109 ? -9.589 -1.765 6.926 1.00 92.62 109 PHE A O 1
ATOM 817 N N . ALA A 1 110 ? -8.707 -3.615 7.847 1.00 91.62 110 ALA A N 1
ATOM 818 C CA . ALA A 1 110 ? -9.781 -3.803 8.820 1.00 91.62 110 ALA A CA 1
ATOM 819 C C . ALA A 1 110 ? -9.829 -2.660 9.853 1.00 91.62 110 ALA A C 1
ATOM 821 O O . ALA A 1 110 ? -10.903 -2.127 10.155 1.00 91.62 110 ALA A O 1
ATOM 822 N N . ASP A 1 111 ? -8.672 -2.229 10.357 1.00 92.00 111 ASP A N 1
ATOM 823 C CA . ASP A 1 111 ? -8.581 -1.115 11.302 1.00 92.00 111 ASP A CA 1
ATOM 824 C C . ASP A 1 111 ? -8.977 0.218 10.649 1.00 92.00 111 ASP A C 1
ATOM 826 O O . ASP A 1 111 ? -9.736 0.988 11.235 1.00 92.00 111 ASP A O 1
ATOM 830 N N . LEU A 1 112 ? -8.561 0.463 9.401 1.00 89.81 112 LEU A N 1
ATOM 831 C CA . LEU A 1 112 ? -8.977 1.644 8.638 1.00 89.81 112 LEU A CA 1
ATOM 832 C C . LEU A 1 112 ? -10.484 1.660 8.369 1.00 89.81 112 LEU A C 1
ATOM 834 O O . LEU A 1 112 ? -11.114 2.708 8.509 1.00 89.81 112 LEU A O 1
ATOM 838 N N . ARG A 1 113 ? -11.074 0.507 8.030 1.00 87.00 113 ARG A N 1
ATOM 839 C CA . ARG A 1 113 ? -12.523 0.364 7.821 1.00 87.00 113 ARG A CA 1
ATOM 840 C C . ARG A 1 113 ? -13.315 0.655 9.094 1.00 87.00 113 ARG A C 1
ATOM 842 O O . ARG A 1 113 ? -14.374 1.264 9.020 1.00 87.00 113 ARG A O 1
ATOM 849 N N . SER A 1 114 ? -12.805 0.218 10.243 1.00 88.56 114 SER A N 1
ATOM 850 C CA . SER A 1 114 ? -13.442 0.426 11.549 1.00 88.56 114 SER A CA 1
ATOM 851 C C . SER A 1 114 ? -13.097 1.770 12.202 1.00 88.56 114 SER A C 1
ATOM 853 O O . SER A 1 114 ? -13.528 2.027 13.322 1.00 88.56 114 SER A O 1
ATOM 855 N N . GLY A 1 115 ? -12.323 2.632 11.532 1.00 87.50 115 GLY A N 1
ATOM 856 C CA . GLY A 1 115 ? -11.924 3.938 12.063 1.00 87.50 115 GLY A CA 1
ATOM 857 C C . GLY A 1 115 ? -10.946 3.863 13.241 1.00 87.50 115 GLY A C 1
ATOM 858 O O . GLY A 1 115 ? -10.774 4.842 13.964 1.00 87.50 115 GLY A O 1
ATOM 859 N N . LYS A 1 116 ? -10.280 2.724 13.455 1.00 89.50 116 LYS A N 1
ATOM 860 C CA . LYS A 1 116 ? -9.330 2.533 14.555 1.00 89.50 116 LYS A CA 1
ATOM 861 C C . LYS A 1 116 ? -7.984 3.154 14.207 1.00 89.50 116 LYS A C 1
ATOM 863 O O . LYS A 1 116 ? -7.286 2.684 13.311 1.00 89.50 116 LYS A O 1
ATOM 868 N N . LYS A 1 117 ? -7.599 4.193 14.958 1.00 91.00 117 LYS A N 1
ATOM 869 C CA . LYS A 1 117 ? -6.301 4.889 14.832 1.00 91.00 117 LYS A CA 1
ATOM 870 C C . LYS A 1 117 ? -5.945 5.195 13.359 1.00 91.00 117 LYS A C 1
ATOM 872 O O . LYS A 1 117 ? -4.870 4.810 12.890 1.00 91.00 117 LYS A O 1
ATOM 877 N N . PRO A 1 118 ? -6.830 5.878 12.606 1.00 89.00 118 PRO A N 1
ATOM 878 C CA . PRO A 1 118 ? -6.729 5.967 11.152 1.00 89.00 118 PRO A CA 1
ATOM 879 C C . PRO A 1 118 ? -5.448 6.670 10.693 1.00 89.00 118 PRO A C 1
ATOM 881 O O . PRO A 1 118 ? -4.865 6.269 9.692 1.00 89.00 118 PRO A O 1
ATOM 884 N N . ALA A 1 119 ? -4.968 7.669 11.440 1.00 88.06 119 ALA A N 1
ATOM 885 C CA . ALA A 1 119 ? -3.705 8.346 11.150 1.00 88.06 119 ALA A CA 1
ATOM 886 C C . ALA A 1 119 ? -2.504 7.386 11.236 1.00 88.06 119 ALA A C 1
ATOM 888 O O . ALA A 1 119 ? -1.713 7.301 10.301 1.00 88.06 119 ALA A O 1
ATOM 889 N N . GLN A 1 120 ? -2.415 6.602 12.316 1.00 90.25 120 GLN A N 1
ATOM 890 C CA . GLN A 1 120 ? -1.333 5.635 12.516 1.00 90.25 120 GLN A CA 1
ATOM 891 C C . GLN A 1 120 ? -1.363 4.531 11.451 1.00 90.25 120 GLN A C 1
ATOM 893 O O . GLN A 1 120 ? -0.328 4.193 10.885 1.00 90.25 120 GLN A O 1
ATOM 898 N N . ARG A 1 121 ? -2.551 4.002 11.131 1.00 91.69 121 ARG A N 1
ATOM 899 C CA . ARG A 1 121 ? -2.706 2.948 10.117 1.00 91.69 121 ARG A CA 1
ATOM 900 C C . ARG A 1 121 ? -2.425 3.432 8.697 1.00 91.69 121 ARG A C 1
ATOM 902 O O . ARG A 1 121 ? -1.851 2.685 7.913 1.00 91.69 121 ARG A O 1
ATOM 909 N N . ARG A 1 122 ? -2.769 4.682 8.369 1.00 90.56 122 ARG A N 1
ATOM 910 C CA . ARG A 1 122 ? -2.380 5.312 7.095 1.00 90.56 122 ARG A CA 1
ATOM 911 C C . ARG A 1 122 ? -0.869 5.494 6.998 1.00 90.56 122 ARG A C 1
ATOM 913 O O . ARG A 1 122 ? -0.312 5.213 5.943 1.00 90.56 122 ARG A O 1
ATOM 920 N N . ALA A 1 123 ? -0.219 5.927 8.078 1.00 90.38 123 ALA A N 1
ATOM 921 C CA . ALA A 1 123 ? 1.235 6.068 8.117 1.00 90.38 123 ALA A CA 1
ATOM 922 C C . ALA A 1 123 ? 1.943 4.712 7.954 1.00 90.38 123 ALA A C 1
ATOM 924 O O . ALA A 1 123 ? 2.883 4.606 7.172 1.00 90.38 123 ALA A O 1
ATOM 925 N N . GLU A 1 124 ? 1.452 3.666 8.626 1.00 92.38 124 GLU A N 1
ATOM 926 C CA . GLU A 1 124 ? 1.973 2.301 8.485 1.00 92.38 124 GLU A CA 1
ATOM 927 C C . GLU A 1 124 ? 1.811 1.775 7.052 1.00 92.38 124 GLU A C 1
ATOM 929 O O . GLU A 1 124 ? 2.778 1.298 6.462 1.00 92.38 124 GLU A O 1
ATOM 934 N N . LEU A 1 125 ? 0.622 1.938 6.457 1.00 93.31 125 LEU A N 1
ATOM 935 C CA . LEU A 1 125 ? 0.378 1.563 5.063 1.00 93.31 125 LEU A CA 1
ATOM 936 C C . LEU A 1 125 ? 1.318 2.306 4.106 1.00 93.31 125 LEU A C 1
ATOM 938 O O . LEU A 1 125 ? 1.908 1.690 3.223 1.00 93.31 125 LEU A O 1
ATOM 942 N N . ALA A 1 126 ? 1.473 3.619 4.284 1.00 91.19 126 ALA A N 1
ATOM 943 C CA . ALA A 1 126 ? 2.350 4.433 3.450 1.00 91.19 126 ALA A CA 1
ATOM 944 C C . ALA A 1 126 ? 3.814 3.983 3.553 1.00 91.19 126 ALA A C 1
ATOM 946 O O . ALA A 1 126 ? 4.492 3.892 2.533 1.00 91.19 126 ALA A O 1
ATOM 947 N N . ALA A 1 127 ? 4.292 3.652 4.756 1.00 90.75 127 ALA A N 1
ATOM 948 C CA . ALA A 1 127 ? 5.643 3.137 4.953 1.00 90.75 127 ALA A CA 1
ATOM 949 C C . ALA A 1 127 ? 5.866 1.813 4.204 1.00 90.75 127 ALA A C 1
ATOM 951 O O . ALA A 1 127 ? 6.874 1.675 3.515 1.00 90.75 127 ALA A O 1
ATOM 952 N N . MET A 1 128 ? 4.911 0.877 4.273 1.00 92.06 128 MET A N 1
ATOM 953 C CA . MET A 1 128 ? 4.985 -0.386 3.524 1.00 92.06 128 MET A CA 1
ATOM 954 C C . MET A 1 128 ? 5.036 -0.142 2.010 1.00 92.06 128 MET A C 1
ATOM 956 O O . MET A 1 128 ? 5.912 -0.667 1.327 1.00 92.06 128 MET A O 1
ATOM 960 N N . VAL A 1 129 ? 4.149 0.717 1.494 1.00 91.62 129 VAL A N 1
ATOM 961 C CA . VAL A 1 129 ? 4.107 1.076 0.067 1.00 91.62 129 VAL A CA 1
ATOM 962 C C . VAL A 1 129 ? 5.427 1.688 -0.398 1.00 91.62 129 VAL A C 1
ATOM 964 O O . VAL A 1 129 ? 5.948 1.299 -1.439 1.00 91.62 129 VAL A O 1
ATOM 967 N N . LEU A 1 130 ? 6.003 2.605 0.383 1.00 89.00 130 LEU A N 1
ATOM 968 C CA . LEU A 1 130 ? 7.280 3.236 0.050 1.00 89.00 130 LEU A CA 1
ATOM 969 C C . LEU A 1 130 ? 8.434 2.233 -0.012 1.00 89.00 130 LEU A C 1
ATOM 971 O O . LEU A 1 130 ? 9.291 2.366 -0.883 1.00 89.00 130 LEU A O 1
ATOM 975 N N . VAL A 1 131 ? 8.459 1.236 0.876 1.00 89.50 131 VAL A N 1
ATOM 976 C CA . VAL A 1 131 ? 9.462 0.162 0.828 1.00 89.50 131 VAL A CA 1
ATOM 977 C C . VAL A 1 131 ? 9.331 -0.631 -0.470 1.00 89.50 131 VAL A C 1
ATOM 979 O O . VAL A 1 131 ? 10.331 -0.848 -1.148 1.00 89.50 131 VAL A O 1
ATOM 982 N N . TRP A 1 132 ? 8.115 -1.001 -0.875 1.00 88.44 132 TRP A N 1
ATOM 983 C CA . TRP A 1 132 ? 7.910 -1.765 -2.110 1.00 88.44 132 TRP A CA 1
ATOM 984 C C . TRP A 1 132 ? 8.234 -0.980 -3.377 1.00 88.44 132 TRP A C 1
ATOM 986 O O . TRP A 1 132 ? 8.757 -1.561 -4.325 1.00 88.44 132 TRP A O 1
ATOM 996 N N . CYS A 1 133 ? 7.954 0.325 -3.394 1.00 84.00 133 CYS A N 1
ATOM 997 C CA . CYS A 1 133 ? 8.298 1.177 -4.529 1.00 84.00 133 CYS A CA 1
ATOM 998 C C . CYS A 1 133 ? 9.810 1.432 -4.648 1.00 84.00 133 CYS A C 1
ATOM 1000 O O . CYS A 1 133 ? 10.265 1.749 -5.739 1.00 84.00 133 CYS A O 1
ATOM 1002 N N . ARG A 1 134 ? 10.578 1.328 -3.552 1.00 81.75 134 ARG A N 1
ATOM 1003 C CA . ARG A 1 134 ? 12.041 1.540 -3.534 1.00 81.75 134 ARG A CA 1
ATOM 1004 C C . ARG A 1 134 ? 12.860 0.253 -3.645 1.00 81.75 134 ARG A C 1
ATOM 1006 O O . ARG A 1 134 ? 14.013 0.309 -4.029 1.00 81.75 134 ARG A O 1
ATOM 1013 N N . GLY A 1 135 ? 12.305 -0.890 -3.244 1.00 67.25 135 GLY A N 1
ATOM 1014 C CA . GLY A 1 135 ? 13.026 -2.166 -3.152 1.00 67.25 135 GLY A CA 1
ATOM 1015 C C . GLY A 1 135 ? 13.012 -3.023 -4.422 1.00 67.25 135 GLY A C 1
ATOM 1016 O O . GLY A 1 135 ? 13.326 -4.206 -4.337 1.00 67.25 135 GLY A O 1
ATOM 1017 N N . LYS A 1 136 ? 12.588 -2.481 -5.569 1.00 54.16 136 LYS A N 1
ATOM 1018 C CA . LYS A 1 136 ? 12.517 -3.189 -6.860 1.00 54.16 136 LYS A CA 1
ATOM 1019 C C . LYS A 1 136 ? 13.287 -2.436 -7.953 1.00 54.16 136 LYS A C 1
ATOM 1021 O O . LYS A 1 136 ? 12.733 -2.202 -9.027 1.00 54.16 136 LYS A O 1
ATOM 1026 N N . ASP A 1 137 ? 14.534 -2.091 -7.642 1.00 42.06 137 ASP A N 1
ATOM 1027 C CA . ASP A 1 137 ? 15.575 -1.807 -8.637 1.00 42.06 137 ASP A CA 1
ATOM 1028 C C . ASP A 1 137 ? 16.357 -3.097 -8.929 1.00 42.06 137 ASP A C 1
ATOM 1030 O O . ASP A 1 137 ? 16.748 -3.777 -7.949 1.00 42.06 137 ASP A O 1
#

Foldseek 3Di:
DDDDDDDDDPPDDDPDDDPDPPQVVLVVVVVVVVVVQQDDDPNDNNHDDPPPDDDDPDLCVVQLVLQQVLLVVVVVVPDDPPDPDDRDSVDDGCPVPDPVRVVVVSVLSVCCNVVNPVVVSSSVVVVVSVCVVPVPD

Secondary structure (DSSP, 8-state):
---------TT-------SS-SSHHHHHHHHHHHHHTT-EETTEES----------S-SSHHHHHHHHHHHHHHHHHH--TT--------SPSSTT--HHHHHHHHHHHHHHHTTSSHHHHHHHHHHHHHHHHHS--

Radius of gyration: 19.74 Å; chains: 1; bounding box: 49×62×45 Å

Sequence (137 aa):
VDAVSGGLLAGLGTLVTGGGGAISGAVGAWLYADRIAQMKVRGIPTGGHRISCGPSKNVNFPFVLLGRALTHQRQVSTRTHADRGELDLSQPLLDWLGERERRQLARIFADLRSGKKPAQRRAELAAMVLVWCRGKD